Protein AF-A0A2I1E9C2-F1 (afdb_monomer_lite)

Organism: NCBI:txid588596

Structure (mmCIF, N/CA/C/O backbone):
data_AF-A0A2I1E9C2-F1
#
_entry.id   AF-A0A2I1E9C2-F1
#
loop_
_atom_site.group_PDB
_atom_site.id
_atom_site.type_symbol
_atom_site.label_atom_id
_atom_site.label_alt_id
_atom_site.label_comp_id
_atom_site.label_asym_id
_atom_site.label_entity_id
_atom_site.label_seq_id
_atom_site.pdbx_PDB_ins_code
_atom_site.Cartn_x
_atom_site.Cartn_y
_atom_site.Cartn_z
_atom_site.occupancy
_atom_site.B_iso_or_equiv
_atom_site.auth_seq_id
_atom_site.auth_comp_id
_atom_site.auth_asym_id
_atom_site.auth_atom_id
_atom_site.pdbx_PDB_model_num
ATOM 1 N N . MET A 1 1 ? 7.560 19.453 -16.252 1.00 52.94 1 MET A N 1
ATOM 2 C CA . MET A 1 1 ? 8.021 18.105 -15.840 1.00 52.94 1 MET A CA 1
ATOM 3 C C . MET A 1 1 ? 6.785 17.324 -15.421 1.00 52.94 1 MET A C 1
ATOM 5 O O . MET A 1 1 ? 6.020 17.866 -14.637 1.00 52.94 1 MET A O 1
ATOM 9 N N . SER A 1 2 ? 6.503 16.153 -16.002 1.00 74.00 2 SER A N 1
ATOM 10 C CA . SER A 1 2 ? 5.262 15.422 -15.692 1.00 74.00 2 SER A CA 1
ATOM 11 C C . SER A 1 2 ? 5.316 14.812 -14.286 1.00 74.00 2 SER A C 1
ATOM 13 O O . SER A 1 2 ? 6.375 14.350 -13.855 1.00 74.00 2 SER A O 1
ATOM 15 N N . GLY A 1 3 ? 4.182 14.786 -13.576 1.00 70.25 3 GLY A N 1
ATOM 16 C CA . GLY A 1 3 ? 4.091 14.209 -12.226 1.00 70.25 3 GLY A CA 1
ATOM 17 C C . GLY A 1 3 ? 4.534 12.743 -12.171 1.00 70.25 3 GLY A C 1
ATOM 18 O O . GLY A 1 3 ? 5.231 12.340 -11.243 1.00 70.25 3 GLY A O 1
ATOM 19 N N . LEU A 1 4 ? 4.256 11.979 -13.233 1.00 72.19 4 LEU A N 1
ATOM 20 C CA . LEU A 1 4 ? 4.699 10.591 -13.364 1.00 72.19 4 LEU A CA 1
ATOM 21 C C . LEU A 1 4 ? 6.229 10.456 -13.381 1.00 72.19 4 LEU A C 1
ATOM 23 O O . LEU A 1 4 ? 6.755 9.532 -12.777 1.00 72.19 4 LEU A O 1
ATOM 27 N N . LYS A 1 5 ? 6.963 11.386 -14.011 1.00 73.06 5 LYS A N 1
ATOM 28 C CA . LYS A 1 5 ? 8.437 11.356 -14.030 1.00 73.06 5 LYS A CA 1
ATOM 29 C C . LYS A 1 5 ? 9.029 11.623 -12.642 1.00 73.06 5 LYS A C 1
ATOM 31 O O . LYS A 1 5 ? 10.040 11.032 -12.279 1.00 73.06 5 LYS A O 1
ATOM 36 N N . ILE A 1 6 ? 8.392 12.494 -11.859 1.00 76.56 6 ILE A N 1
ATOM 37 C CA . ILE A 1 6 ? 8.796 12.765 -10.472 1.00 76.56 6 ILE A CA 1
ATOM 38 C C . ILE A 1 6 ? 8.541 11.532 -9.600 1.00 76.56 6 ILE A C 1
ATOM 40 O O . ILE A 1 6 ? 9.415 11.148 -8.826 1.00 76.56 6 ILE A O 1
ATOM 44 N N . LEU A 1 7 ? 7.378 10.892 -9.756 1.00 75.50 7 LEU A N 1
ATOM 45 C CA . LEU A 1 7 ? 7.054 9.643 -9.067 1.00 75.50 7 LEU A CA 1
ATOM 46 C C . LEU A 1 7 ? 8.051 8.535 -9.437 1.00 75.50 7 LEU A C 1
ATOM 48 O O . LEU A 1 7 ? 8.614 7.907 -8.552 1.00 75.50 7 LEU A O 1
ATOM 52 N N . TYR A 1 8 ? 8.340 8.366 -10.729 1.00 76.62 8 TYR A N 1
ATOM 53 C CA . TYR A 1 8 ? 9.301 7.388 -11.246 1.00 76.62 8 TYR A CA 1
ATOM 54 C C . TYR A 1 8 ? 10.676 7.515 -10.580 1.00 76.62 8 TYR A C 1
ATOM 56 O O . TYR A 1 8 ? 11.225 6.530 -10.095 1.00 76.62 8 TYR A O 1
ATOM 64 N N . ASN A 1 9 ? 11.192 8.744 -10.487 1.00 76.62 9 ASN A N 1
ATOM 65 C CA . ASN A 1 9 ? 12.483 9.016 -9.861 1.00 76.62 9 ASN A CA 1
ATOM 66 C C . ASN A 1 9 ? 12.463 8.784 -8.345 1.00 76.62 9 ASN A C 1
ATOM 68 O O . ASN A 1 9 ? 13.455 8.325 -7.789 1.00 76.62 9 ASN A O 1
ATOM 72 N N . LYS A 1 10 ? 11.351 9.099 -7.667 1.00 78.00 10 LYS A N 1
ATOM 73 C CA . LYS A 1 10 ? 11.212 8.859 -6.223 1.00 78.00 10 LYS A CA 1
ATOM 74 C C . LYS A 1 10 ? 11.136 7.374 -5.881 1.00 78.00 10 LYS A C 1
ATOM 76 O O . LYS A 1 10 ? 11.651 6.981 -4.845 1.00 78.00 10 LYS A O 1
ATOM 81 N N . LEU A 1 11 ? 10.497 6.578 -6.737 1.00 79.25 11 LEU A N 1
ATOM 82 C CA . LEU A 1 11 ? 10.301 5.141 -6.527 1.00 79.25 11 LEU A CA 1
ATOM 83 C C . LEU A 1 11 ? 11.435 4.279 -7.111 1.00 79.25 11 LEU A C 1
ATOM 85 O O . LEU A 1 11 ? 11.324 3.057 -7.130 1.00 79.25 11 LEU A O 1
ATOM 89 N N . GLY A 1 12 ? 12.513 4.900 -7.601 1.00 81.25 12 GLY A N 1
ATOM 90 C CA . GLY A 1 12 ? 13.690 4.189 -8.104 1.00 81.25 12 GLY A CA 1
ATOM 91 C C . GLY A 1 12 ? 13.455 3.397 -9.392 1.00 81.25 12 GLY A C 1
ATOM 92 O O . GLY A 1 12 ? 14.172 2.438 -9.633 1.00 81.25 12 GLY A O 1
ATOM 93 N N . ASP A 1 13 ? 12.480 3.803 -10.210 1.00 80.62 13 ASP A N 1
ATOM 94 C CA . ASP A 1 13 ? 12.184 3.220 -11.521 1.00 80.62 13 ASP A CA 1
ATOM 95 C C . ASP A 1 13 ? 11.810 1.713 -11.555 1.00 80.62 13 ASP A C 1
ATOM 97 O O . ASP A 1 13 ? 11.572 1.064 -10.534 1.00 80.62 13 ASP A O 1
ATOM 101 N N . LYS A 1 14 ? 11.670 1.140 -12.763 1.00 79.12 14 LYS A N 1
ATOM 102 C CA . LYS A 1 14 ? 11.320 -0.282 -12.957 1.00 79.12 14 LYS A CA 1
ATOM 103 C C . LYS A 1 14 ? 12.367 -1.252 -12.394 1.00 79.12 14 LYS A C 1
ATOM 105 O O . LYS A 1 14 ? 12.011 -2.391 -12.108 1.00 79.12 14 LYS A O 1
ATOM 110 N N . SER A 1 15 ? 13.620 -0.831 -12.260 1.00 81.88 15 SER A N 1
ATOM 111 C CA . SER A 1 15 ? 14.739 -1.647 -11.781 1.00 81.88 15 SER A CA 1
ATOM 112 C C . SER A 1 15 ? 14.868 -1.688 -10.260 1.00 81.88 15 SER A C 1
ATOM 114 O O . SER A 1 15 ? 15.493 -2.615 -9.752 1.00 81.88 15 SER A O 1
ATOM 116 N N . ALA A 1 16 ? 14.246 -0.753 -9.530 1.00 81.12 16 ALA A N 1
ATOM 117 C CA . ALA A 1 16 ? 14.130 -0.868 -8.080 1.00 81.12 16 ALA A CA 1
ATOM 118 C C . ALA A 1 16 ? 13.450 -2.185 -7.675 1.00 81.12 16 ALA A C 1
ATOM 120 O O . ALA A 1 16 ? 12.627 -2.728 -8.399 1.00 81.12 16 ALA A O 1
ATOM 121 N N . ASP A 1 17 ? 13.757 -2.694 -6.495 1.00 80.38 17 ASP A N 1
ATOM 122 C CA . ASP A 1 17 ? 13.158 -3.904 -5.922 1.00 80.38 17 ASP A CA 1
ATOM 123 C C . ASP A 1 17 ? 12.589 -3.662 -4.516 1.00 80.38 17 ASP A C 1
ATOM 125 O O . ASP A 1 17 ? 11.944 -4.535 -3.935 1.00 80.38 17 ASP A O 1
ATOM 129 N N . HIS A 1 18 ? 12.776 -2.455 -3.982 1.00 83.94 18 HIS A N 1
ATOM 130 C CA . HIS A 1 18 ? 12.270 -2.083 -2.674 1.00 83.94 18 HIS A CA 1
ATOM 131 C C . HIS A 1 18 ? 10.739 -1.993 -2.671 1.00 83.94 18 HIS A C 1
ATOM 133 O O . HIS A 1 18 ? 10.105 -1.455 -3.584 1.00 83.94 18 HIS A O 1
ATOM 139 N N . LEU A 1 19 ? 10.150 -2.512 -1.596 1.00 87.56 19 LEU A N 1
ATOM 140 C CA . LEU A 1 19 ? 8.718 -2.438 -1.331 1.00 87.56 19 LEU A CA 1
ATOM 141 C C . LEU A 1 19 ? 8.389 -1.127 -0.611 1.00 87.56 19 LEU A C 1
ATOM 143 O O . LEU A 1 19 ? 9.176 -0.629 0.196 1.00 87.56 19 LEU A O 1
ATOM 147 N N . ILE A 1 20 ? 7.220 -0.570 -0.908 1.00 85.69 20 ILE A N 1
ATOM 148 C CA . ILE A 1 20 ? 6.753 0.710 -0.379 1.00 85.69 20 ILE A CA 1
ATOM 149 C C . ILE A 1 20 ? 5.553 0.435 0.518 1.00 85.69 20 ILE A C 1
ATOM 151 O O . ILE A 1 20 ? 4.523 -0.057 0.061 1.00 85.69 20 ILE A O 1
ATOM 155 N N . TYR A 1 21 ? 5.680 0.784 1.794 1.00 88.94 21 TYR A N 1
ATOM 156 C CA . TYR A 1 21 ? 4.657 0.525 2.799 1.00 88.94 21 TYR A CA 1
ATOM 157 C C . TYR A 1 21 ? 4.014 1.826 3.270 1.00 88.94 21 TYR A C 1
ATOM 159 O O . TYR A 1 21 ? 4.695 2.719 3.774 1.00 88.94 21 TYR A O 1
ATOM 167 N N . HIS A 1 22 ? 2.693 1.908 3.151 1.00 89.50 22 HIS A N 1
ATOM 168 C CA . HIS A 1 22 ? 1.888 2.987 3.707 1.00 89.50 22 HIS A CA 1
ATOM 169 C C . HIS A 1 22 ? 1.069 2.467 4.884 1.00 89.50 22 HIS A C 1
ATOM 171 O O . HIS A 1 22 ? 0.340 1.487 4.752 1.00 89.50 22 HIS A O 1
ATOM 177 N N . TYR A 1 23 ? 1.173 3.143 6.026 1.00 92.62 23 TYR A N 1
ATOM 178 C CA . TYR A 1 23 ? 0.423 2.815 7.234 1.00 92.62 23 TYR A CA 1
ATOM 179 C C . TYR A 1 23 ? -0.599 3.914 7.503 1.00 92.62 23 TYR A C 1
ATOM 181 O O . TYR A 1 23 ? -0.236 5.073 7.699 1.00 92.62 23 TYR A O 1
ATOM 189 N N . PHE A 1 24 ? -1.871 3.540 7.520 1.00 93.19 24 PHE A N 1
ATOM 190 C CA . PHE A 1 24 ? -2.982 4.423 7.839 1.00 93.19 24 PHE A CA 1
ATOM 191 C C . PHE A 1 24 ? -3.478 4.101 9.234 1.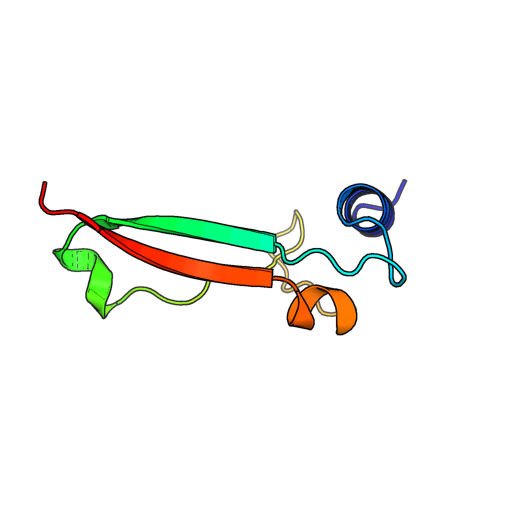00 93.19 24 PHE A C 1
ATOM 193 O O . PHE A 1 24 ? -3.798 2.958 9.534 1.00 93.19 24 PHE A O 1
ATOM 200 N N . VAL A 1 25 ? -3.543 5.107 10.093 1.00 94.56 25 VAL A N 1
ATOM 201 C CA . VAL A 1 25 ? -4.062 4.948 11.447 1.00 94.56 25 VAL A CA 1
ATOM 202 C C . VAL A 1 25 ? -5.490 5.463 11.459 1.00 94.56 25 VAL A C 1
ATOM 204 O O . VAL A 1 25 ? -5.721 6.621 11.112 1.00 94.56 25 VAL A O 1
ATOM 207 N N . VAL A 1 26 ? -6.442 4.611 11.836 1.00 94.75 26 VAL A N 1
ATOM 208 C CA . VAL A 1 26 ? -7.866 4.962 11.848 1.00 94.75 26 VAL A CA 1
ATOM 209 C C . VAL A 1 26 ? -8.511 4.634 13.197 1.00 94.75 26 VAL A C 1
ATOM 211 O O . VAL A 1 26 ? -8.173 3.616 13.814 1.00 94.75 26 VAL A O 1
ATOM 214 N N . PRO A 1 27 ? -9.446 5.476 13.671 1.00 96.00 27 PRO A N 1
ATOM 215 C CA . PRO A 1 27 ? -10.271 5.170 14.833 1.00 96.00 27 PRO A CA 1
ATOM 216 C C . PRO A 1 27 ? -11.026 3.846 14.684 1.00 96.00 27 PRO A C 1
ATOM 218 O O . PRO A 1 27 ? -11.433 3.479 13.585 1.00 96.00 27 PRO A O 1
ATOM 221 N N . GLU A 1 28 ? -11.286 3.170 15.807 1.00 95.75 28 GLU A N 1
ATOM 222 C CA . GLU A 1 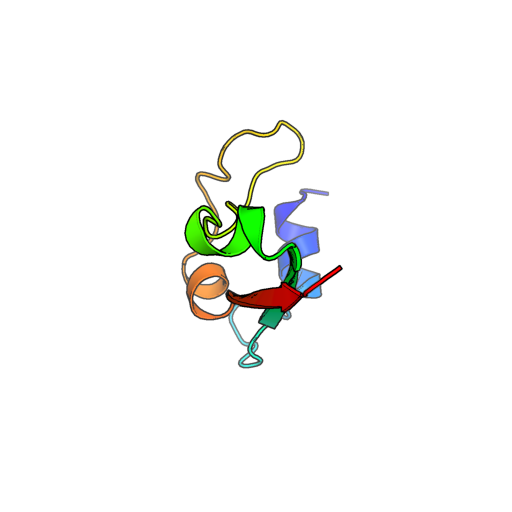28 ? -12.008 1.890 15.854 1.00 95.75 28 GLU A CA 1
ATOM 223 C C . GLU A 1 28 ? -13.327 1.900 15.073 1.00 95.75 28 GLU A C 1
ATOM 225 O O . GLU A 1 28 ? -13.591 0.945 14.351 1.00 95.75 28 GLU A O 1
ATOM 230 N N . HIS A 1 29 ? -14.099 2.986 15.150 1.00 93.25 29 HIS A N 1
ATOM 231 C CA . HIS A 1 29 ? -15.388 3.104 14.463 1.00 93.25 29 HIS A CA 1
ATOM 232 C C . HIS A 1 29 ? -15.287 3.271 12.937 1.00 93.25 29 HIS A C 1
ATOM 234 O O . HIS A 1 29 ? -16.307 3.181 12.271 1.00 93.25 29 HIS A O 1
ATOM 240 N N . LEU A 1 30 ? -14.094 3.531 12.386 1.00 94.19 30 LEU A N 1
ATOM 241 C CA . LEU A 1 30 ? -13.850 3.636 10.939 1.00 94.19 30 LEU A CA 1
ATOM 242 C C . LEU A 1 30 ? -13.023 2.468 10.396 1.00 94.19 30 LEU A C 1
ATOM 244 O O . LEU A 1 30 ? -12.762 2.408 9.198 1.00 94.19 30 LEU A O 1
ATOM 248 N N . TYR A 1 31 ? -12.554 1.572 11.268 1.00 94.06 31 TYR A N 1
ATOM 249 C CA . TYR A 1 31 ? -11.638 0.510 10.872 1.00 94.06 31 TYR A CA 1
ATOM 250 C C . TYR A 1 31 ? -12.305 -0.505 9.943 1.00 94.06 31 TYR A C 1
ATOM 252 O O . TYR A 1 31 ? -11.733 -0.845 8.911 1.00 94.06 31 TYR A O 1
ATOM 260 N N . ASP A 1 32 ? -13.517 -0.943 10.285 1.00 92.94 32 ASP A N 1
ATOM 261 C CA . ASP A 1 32 ? -14.238 -1.959 9.511 1.00 92.94 32 ASP A CA 1
ATOM 262 C C . ASP A 1 32 ? -14.723 -1.418 8.150 1.00 92.94 32 ASP A C 1
ATOM 264 O O . ASP A 1 32 ? -14.854 -2.182 7.195 1.00 92.94 32 ASP A O 1
ATOM 268 N N . ASP A 1 33 ? -14.900 -0.097 8.034 1.00 94.12 33 ASP A N 1
ATOM 269 C CA . ASP A 1 33 ? -15.299 0.587 6.796 1.00 94.12 33 ASP A CA 1
ATOM 270 C C . ASP A 1 33 ? -14.104 1.032 5.935 1.00 94.12 33 ASP A C 1
ATOM 272 O O . ASP A 1 33 ? -14.285 1.539 4.821 1.00 94.12 33 ASP A O 1
ATOM 276 N N . TYR A 1 34 ? -12.870 0.871 6.425 1.00 92.38 34 TYR A N 1
ATOM 277 C CA . TYR A 1 34 ? -11.689 1.352 5.722 1.00 92.38 34 TYR A CA 1
ATOM 278 C C . TYR A 1 34 ? -11.522 0.657 4.366 1.00 92.38 34 TYR A C 1
ATOM 280 O O . TYR A 1 34 ? -11.503 -0.568 4.252 1.00 92.38 34 TYR A O 1
ATOM 288 N N . GLN A 1 35 ? -11.319 1.470 3.330 1.00 91.56 35 GLN A N 1
ATOM 289 C CA . GLN A 1 35 ? -10.987 1.013 1.987 1.00 91.56 35 GLN A CA 1
ATOM 290 C C . GLN A 1 35 ? -9.549 1.396 1.645 1.00 91.56 35 GLN A C 1
ATOM 292 O O . GLN A 1 35 ? -9.067 2.473 2.012 1.00 91.56 35 GLN A O 1
ATOM 297 N N . VAL A 1 36 ? -8.882 0.523 0.888 1.00 88.12 36 VAL A N 1
ATOM 298 C CA . VAL A 1 36 ? -7.559 0.799 0.319 1.00 88.12 36 VAL A CA 1
ATOM 299 C C . VAL A 1 36 ? -7.608 2.126 -0.438 1.00 88.12 36 VAL A C 1
ATOM 301 O O . VAL A 1 36 ? -8.500 2.357 -1.258 1.00 88.12 36 VAL A O 1
ATOM 304 N N . GLN A 1 37 ? -6.655 3.013 -0.159 1.00 85.75 37 GLN A N 1
ATOM 305 C CA . GLN A 1 37 ? -6.631 4.332 -0.774 1.00 85.75 37 GLN A CA 1
ATOM 306 C C . GLN A 1 37 ? -6.272 4.210 -2.250 1.00 85.75 37 GLN A C 1
ATOM 308 O O . GLN A 1 37 ? -5.258 3.613 -2.623 1.00 85.75 37 GLN A O 1
ATOM 313 N N . LYS A 1 38 ? -7.1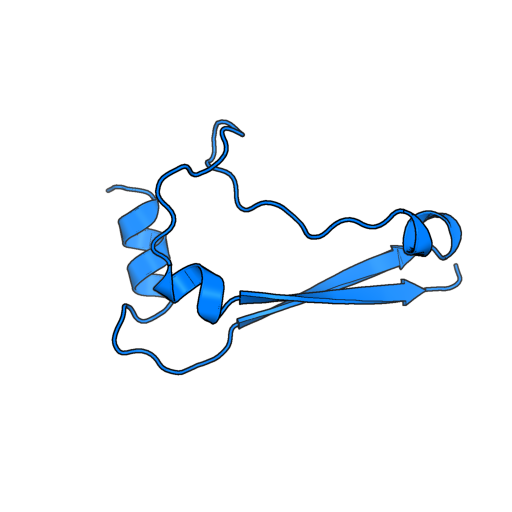01 4.810 -3.102 1.00 81.19 38 LYS A N 1
ATOM 314 C CA . LYS A 1 38 ? -6.824 4.899 -4.533 1.00 81.19 38 LYS A CA 1
ATOM 315 C C . LYS A 1 38 ? -5.681 5.877 -4.773 1.00 81.19 38 LYS A C 1
ATOM 3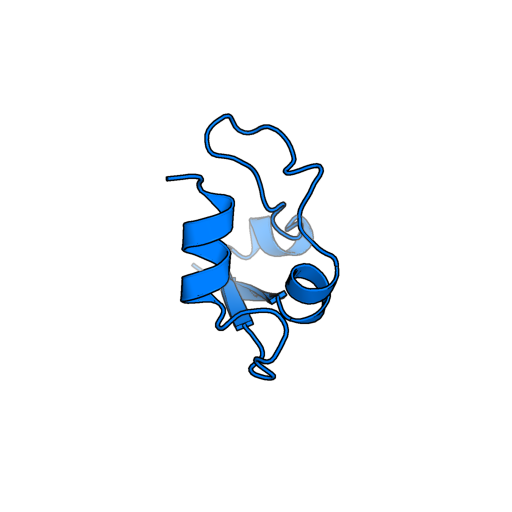17 O O . LYS A 1 38 ? -5.620 6.942 -4.161 1.00 81.19 38 LYS A O 1
ATOM 322 N N . ILE A 1 39 ? -4.803 5.544 -5.711 1.00 76.38 39 ILE A N 1
ATOM 323 C CA . ILE A 1 39 ? -3.785 6.481 -6.173 1.00 76.38 39 ILE A CA 1
ATOM 324 C C . ILE A 1 39 ? -4.425 7.358 -7.252 1.00 76.38 39 ILE A C 1
ATOM 326 O O . ILE A 1 39 ? -4.818 6.882 -8.319 1.00 76.38 39 ILE A O 1
ATOM 330 N N . VAL A 1 40 ? -4.547 8.647 -6.956 1.00 73.38 40 VAL A N 1
ATOM 331 C CA . VAL A 1 40 ? -5.193 9.631 -7.829 1.00 73.38 40 VAL A CA 1
ATOM 332 C C . VAL A 1 40 ? -4.193 10.673 -8.311 1.00 73.38 40 VAL A C 1
ATOM 334 O O . VAL A 1 40 ? -3.148 10.907 -7.701 1.00 73.38 40 VAL A O 1
ATOM 337 N N . THR A 1 41 ? -4.511 11.297 -9.438 1.00 69.25 41 THR A N 1
ATOM 338 C CA . THR A 1 41 ? -3.795 12.485 -9.917 1.00 69.25 41 THR A CA 1
ATOM 339 C C . THR A 1 41 ? -4.150 13.714 -9.070 1.00 69.25 41 THR A C 1
ATOM 341 O O . THR A 1 41 ? -5.079 13.676 -8.263 1.00 69.25 41 THR A O 1
ATOM 344 N N . SER A 1 42 ? -3.426 14.824 -9.256 1.00 70.19 42 SER A N 1
ATOM 345 C CA . SER A 1 42 ? -3.709 16.105 -8.581 1.00 70.19 42 SER A CA 1
ATOM 346 C C . SER A 1 42 ? -5.131 16.617 -8.813 1.00 70.19 42 SER A C 1
ATOM 348 O O . SER A 1 42 ? -5.664 17.317 -7.961 1.00 70.19 42 SER A O 1
ATOM 350 N N . ASP A 1 43 ? -5.751 16.217 -9.923 1.00 71.19 43 ASP A N 1
ATOM 351 C CA . ASP A 1 43 ? -7.110 16.613 -10.298 1.00 71.19 43 ASP A CA 1
ATOM 352 C C . ASP A 1 43 ? -8.155 15.600 -9.796 1.00 71.19 43 ASP A C 1
ATOM 354 O O . ASP A 1 43 ? -9.263 15.529 -10.318 1.00 71.19 43 ASP A O 1
ATOM 358 N N . SER A 1 44 ? -7.777 14.753 -8.828 1.00 65.06 44 SER A N 1
ATOM 359 C CA . SER A 1 44 ? -8.594 13.685 -8.230 1.00 65.06 44 SER A CA 1
ATOM 360 C C . SER A 1 44 ? -9.123 12.630 -9.208 1.00 65.06 44 SER A C 1
ATOM 362 O O . SER A 1 44 ? -9.833 11.714 -8.799 1.00 65.06 44 SER A O 1
ATOM 364 N N . ASN A 1 45 ? -8.735 12.700 -10.480 1.00 67.75 45 ASN A N 1
ATOM 365 C CA . ASN A 1 45 ? -9.004 11.652 -11.449 1.00 67.75 45 ASN A CA 1
ATOM 366 C C . ASN A 1 45 ? -8.187 10.415 -11.083 1.00 67.75 45 ASN A C 1
ATOM 368 O O . ASN A 1 45 ? -6.994 10.535 -10.760 1.00 67.75 45 ASN A O 1
ATOM 372 N N . GLU A 1 46 ? -8.814 9.237 -11.172 1.00 60.28 46 GLU A N 1
ATOM 373 C CA . GLU A 1 46 ? -8.090 7.971 -11.113 1.00 60.28 46 GLU A CA 1
ATOM 374 C C . GLU A 1 46 ? -6.925 8.042 -12.092 1.00 60.28 46 GLU A C 1
ATOM 376 O O . GLU A 1 46 ? -7.071 8.443 -13.253 1.00 60.28 46 GLU A O 1
ATOM 381 N N . ALA A 1 47 ? -5.733 7.724 -11.595 1.00 63.12 47 ALA A N 1
ATOM 382 C CA . ALA A 1 47 ? -4.552 7.691 -12.425 1.00 63.12 47 ALA A CA 1
ATOM 383 C C . ALA A 1 47 ? -4.656 6.449 -13.322 1.00 63.12 47 ALA A C 1
ATOM 385 O O . ALA A 1 47 ? -4.039 5.424 -13.057 1.00 63.12 47 ALA A O 1
ATOM 386 N N . ASN A 1 48 ? -5.432 6.561 -14.406 1.00 57.41 48 ASN A N 1
ATOM 387 C CA . ASN A 1 48 ? -5.685 5.529 -15.422 1.00 57.41 48 ASN A CA 1
ATOM 388 C C . ASN A 1 48 ? -4.404 4.978 -16.078 1.00 57.41 48 ASN A C 1
ATOM 390 O O . ASN A 1 48 ? -4.459 4.140 -16.971 1.00 57.41 48 ASN A O 1
ATOM 394 N N . THR A 1 49 ? -3.231 5.478 -15.697 1.00 63.94 49 THR A N 1
ATOM 395 C CA . THR A 1 49 ? -1.939 5.079 -16.246 1.00 63.94 49 THR A CA 1
ATOM 396 C C . THR A 1 49 ? -0.880 4.990 -15.150 1.00 63.94 49 THR A C 1
ATOM 398 O O . THR A 1 49 ? 0.235 5.484 -15.318 1.00 63.94 49 THR A O 1
ATOM 401 N N . ILE A 1 50 ? -1.208 4.394 -14.000 1.00 70.44 50 ILE A N 1
ATOM 402 C CA . ILE A 1 50 ? -0.156 3.902 -13.105 1.00 70.44 50 ILE A CA 1
ATOM 403 C C . ILE A 1 50 ? 0.411 2.631 -13.723 1.00 70.44 50 ILE A C 1
ATOM 405 O O . ILE A 1 50 ? -0.335 1.679 -13.938 1.00 70.44 50 ILE A O 1
ATOM 409 N N . PRO A 1 51 ? 1.716 2.592 -14.025 1.00 75.19 51 PRO A N 1
ATOM 410 C CA . PRO A 1 51 ? 2.341 1.373 -14.501 1.00 75.19 51 PRO A CA 1
ATOM 411 C C . PRO A 1 51 ? 2.214 0.245 -13.472 1.00 75.19 51 PRO A C 1
ATOM 413 O O . PRO A 1 51 ? 2.499 0.459 -12.294 1.00 75.19 51 PRO A O 1
ATOM 416 N N . ASP A 1 52 ? 1.895 -0.966 -13.927 1.00 79.56 52 ASP A N 1
ATOM 417 C CA . ASP A 1 52 ? 1.668 -2.131 -13.056 1.00 79.56 52 ASP A CA 1
ATOM 418 C C . ASP A 1 52 ? 2.807 -2.394 -12.067 1.00 79.56 52 ASP A C 1
ATOM 420 O O . ASP A 1 52 ? 2.567 -2.761 -10.920 1.00 79.56 52 ASP A O 1
ATOM 424 N N . TRP A 1 53 ? 4.055 -2.131 -12.471 1.00 77.75 53 TRP A N 1
ATOM 425 C CA . TRP A 1 53 ? 5.219 -2.308 -11.601 1.00 77.75 53 TRP A CA 1
ATOM 426 C C . TRP A 1 53 ? 5.143 -1.457 -10.319 1.00 77.75 53 TRP A C 1
ATOM 428 O O . TRP A 1 53 ? 5.639 -1.888 -9.282 1.00 77.75 53 TRP A O 1
ATOM 438 N N . ILE A 1 54 ? 4.4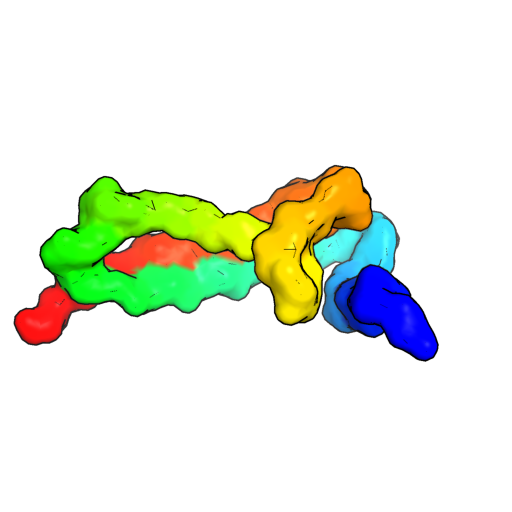90 -0.288 -10.356 1.00 79.12 54 ILE A N 1
ATOM 439 C CA . ILE A 1 54 ? 4.248 0.541 -9.165 1.00 79.12 54 ILE A CA 1
ATOM 440 C C . ILE A 1 54 ? 3.207 -0.135 -8.268 1.00 79.12 54 ILE A C 1
ATOM 442 O O . ILE A 1 54 ? 3.429 -0.271 -7.067 1.00 79.12 54 ILE A O 1
ATOM 446 N N . ASN A 1 55 ? 2.105 -0.616 -8.852 1.00 79.12 55 ASN A N 1
ATOM 447 C CA . ASN A 1 55 ? 1.044 -1.300 -8.108 1.00 79.12 55 ASN A CA 1
ATOM 448 C C . ASN A 1 55 ? 1.554 -2.564 -7.405 1.00 79.12 55 ASN A C 1
ATOM 450 O O . ASN A 1 55 ? 1.157 -2.832 -6.279 1.00 79.12 55 ASN A O 1
ATOM 454 N N . THR A 1 56 ? 2.486 -3.304 -8.013 1.00 84.69 56 THR A N 1
ATOM 455 C CA . THR A 1 56 ? 3.069 -4.507 -7.387 1.00 84.69 56 THR A CA 1
ATOM 456 C C . THR A 1 56 ? 3.969 -4.226 -6.179 1.00 84.69 56 THR A C 1
ATOM 458 O O . THR A 1 56 ? 4.342 -5.160 -5.475 1.00 84.69 56 THR A O 1
ATOM 461 N N . ARG A 1 57 ? 4.344 -2.963 -5.938 1.00 85.81 57 ARG A N 1
ATOM 462 C CA . ARG A 1 57 ? 5.290 -2.580 -4.876 1.00 85.81 57 ARG A CA 1
ATOM 463 C C . ARG A 1 57 ? 4.669 -1.754 -3.762 1.00 85.81 57 ARG A C 1
ATOM 465 O O . ARG A 1 57 ? 5.315 -1.584 -2.733 1.00 85.81 57 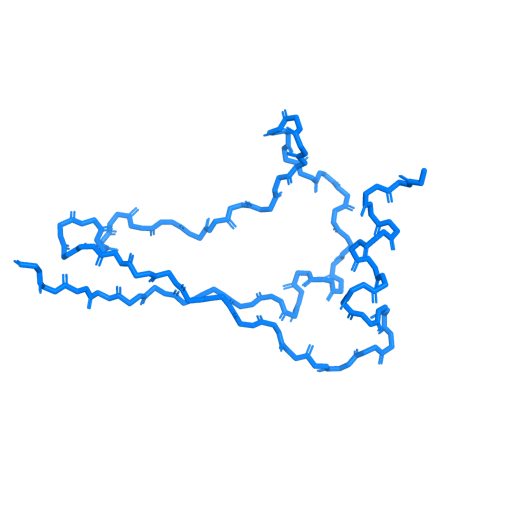ARG A O 1
ATOM 472 N N . ILE A 1 58 ? 3.461 -1.228 -3.957 1.00 86.12 58 ILE A N 1
ATOM 473 C CA . ILE A 1 58 ? 2.769 -0.414 -2.959 1.00 86.12 58 ILE A CA 1
ATOM 474 C C . ILE A 1 58 ? 1.860 -1.307 -2.122 1.00 86.12 58 ILE A C 1
ATOM 476 O O . ILE A 1 58 ? 0.898 -1.885 -2.618 1.00 86.12 58 ILE A O 1
ATOM 480 N N . PHE A 1 59 ? 2.138 -1.348 -0.826 1.00 89.31 59 PHE A N 1
ATOM 481 C CA . PHE A 1 59 ? 1.343 -2.045 0.171 1.00 89.31 59 PHE A CA 1
ATOM 482 C C . PHE A 1 59 ? 0.735 -1.028 1.126 1.00 89.31 59 PHE A C 1
ATOM 484 O O . PHE A 1 59 ? 1.411 -0.111 1.596 1.00 89.31 59 PHE A O 1
ATOM 491 N N . GLN A 1 60 ? -0.550 -1.196 1.414 1.00 92.06 60 GLN A N 1
ATOM 492 C CA . GLN A 1 60 ? -1.274 -0.348 2.349 1.00 92.06 60 GLN A CA 1
ATOM 493 C C . GLN A 1 60 ? -1.740 -1.195 3.524 1.00 92.06 60 GLN A C 1
ATOM 495 O O . GLN A 1 60 ? -2.390 -2.222 3.338 1.00 92.06 60 GLN A O 1
ATOM 500 N N . TYR A 1 61 ? -1.409 -0.745 4.726 1.00 93.38 61 TYR A N 1
ATOM 501 C CA . TYR A 1 61 ? -1.860 -1.329 5.975 1.00 93.38 61 TYR A CA 1
ATOM 502 C C . TYR A 1 61 ? -2.708 -0.319 6.723 1.00 93.38 61 TYR A C 1
ATOM 504 O O . TYR A 1 61 ? -2.404 0.874 6.745 1.00 93.38 61 TYR A O 1
ATOM 512 N N . VAL A 1 62 ? -3.747 -0.818 7.377 1.00 94.56 62 VAL A N 1
ATOM 513 C CA . VAL A 1 62 ? -4.574 -0.031 8.280 1.00 94.56 62 VAL A CA 1
ATOM 514 C C . VAL A 1 62 ? -4.344 -0.503 9.712 1.00 94.56 62 VAL A C 1
ATOM 516 O O . VAL A 1 62 ? -4.322 -1.697 9.998 1.00 94.56 62 VAL A O 1
ATOM 519 N N . LEU A 1 63 ? -4.123 0.449 10.612 1.00 94.62 63 LEU A N 1
ATOM 520 C CA . LEU A 1 63 ? -3.915 0.242 12.036 1.00 94.62 63 LEU A CA 1
ATOM 521 C C . LEU A 1 63 ? -5.098 0.831 12.791 1.00 94.62 63 LEU A C 1
ATOM 523 O O . LEU A 1 63 ? -5.387 2.026 12.704 1.00 94.62 63 LEU A O 1
ATOM 527 N N . LYS A 1 64 ? -5.761 -0.030 13.555 1.00 95.50 64 LYS A N 1
ATOM 528 C CA . LYS A 1 64 ? -6.858 0.344 14.435 1.00 95.50 64 LYS A CA 1
ATOM 529 C C . LYS A 1 64 ? -6.317 1.024 15.684 1.00 95.50 64 LYS A C 1
ATOM 531 O O . LYS A 1 64 ? -5.493 0.440 16.388 1.00 95.50 64 LYS A O 1
ATOM 536 N N . ILE A 1 65 ? -6.836 2.202 16.007 1.00 95.38 65 ILE A N 1
ATOM 537 C CA . ILE A 1 65 ? -6.610 2.836 17.309 1.00 95.38 65 ILE A CA 1
ATOM 538 C C . ILE A 1 65 ? -7.910 2.965 18.091 1.00 95.38 65 ILE A C 1
ATOM 540 O O . ILE A 1 65 ? -8.973 3.246 17.535 1.00 95.38 65 ILE A O 1
ATOM 544 N N . LYS A 1 66 ? -7.805 2.766 19.405 1.00 89.06 66 LYS A N 1
ATOM 545 C CA . LYS A 1 66 ? -8.843 3.132 20.366 1.00 89.06 66 LYS A CA 1
ATOM 546 C C . LYS A 1 66 ? -8.492 4.517 20.892 1.00 89.06 66 LYS A C 1
ATOM 548 O O . LYS A 1 66 ? -7.435 4.672 21.501 1.00 89.06 66 LYS A O 1
ATOM 553 N N . LEU A 1 67 ? -9.325 5.495 20.555 1.00 69.62 67 LEU A N 1
ATOM 554 C CA . LEU A 1 67 ? -9.256 6.855 21.087 1.00 69.62 67 LEU A CA 1
ATOM 555 C C . LEU A 1 67 ? -10.109 6.950 22.349 1.00 69.62 67 LEU A C 1
ATOM 557 O O . LEU A 1 67 ? -11.187 6.313 22.354 1.00 69.62 67 LEU A O 1
#

Foldseek 3Di:
DDPVVVVCVVQVHLPDDAAAEAEAEDEPVCQVVDDDDADADPVRHRPPDDPVSNVVRYDYHYHYDHD

Secondary structure (DSSP, 8-state):
--HHHHHHHHTTTTT----EEEEEEEEHHHHTT--PPP-B-TTS-B-TT--HHHHTTEEEEEEEE--

pLDDT: mean 81.62, std 10.66, range [52.94, 96.0]

Sequence (67 aa):
MSGLKILYNKLGDKSADHLIYHYFVVPEHLYDDYQVQKIVTSDSNEANTIPDWINTRIFQYVLKIKL

Radius of gyration: 14.41 Å; chains: 1; bounding box: 30×23×37 Å